Protein AF-S4WYY8-F1 (afdb_monomer_lite)

Structure (mmCIF, N/CA/C/O backbone):
data_AF-S4WYY8-F1
#
_entry.id   AF-S4WYY8-F1
#
loop_
_atom_site.group_PDB
_atom_site.id
_atom_site.type_symbol
_atom_site.label_atom_id
_atom_site.label_alt_id
_atom_site.label_comp_id
_atom_site.label_asym_id
_atom_site.label_entity_id
_atom_site.label_seq_id
_atom_site.pdbx_PDB_ins_code
_atom_site.Cartn_x
_atom_site.Cartn_y
_atom_site.Cartn_z
_atom_site.occupancy
_atom_site.B_iso_or_equiv
_atom_site.auth_seq_id
_atom_site.auth_comp_id
_atom_site.auth_asym_id
_atom_site.auth_atom_id
_atom_site.pdbx_PDB_model_num
ATOM 1 N N . ILE A 1 1 ? -15.239 -7.405 10.121 1.00 81.75 1 ILE A N 1
ATOM 2 C CA . ILE A 1 1 ? -14.820 -6.376 9.136 1.00 81.75 1 ILE A CA 1
ATOM 3 C C . ILE A 1 1 ? -13.397 -6.659 8.671 1.00 81.75 1 ILE A C 1
ATOM 5 O O . ILE A 1 1 ? -13.227 -6.883 7.488 1.00 81.75 1 ILE A O 1
ATOM 9 N N . PHE A 1 2 ? -12.416 -6.788 9.574 1.00 86.44 2 PHE A N 1
ATOM 10 C CA . PHE A 1 2 ? -11.026 -7.088 9.193 1.00 86.44 2 PHE A CA 1
ATOM 11 C C . PHE A 1 2 ? -10.852 -8.331 8.297 1.00 86.44 2 PHE A C 1
ATOM 13 O O . PHE A 1 2 ? -10.207 -8.255 7.260 1.00 86.44 2 PHE A O 1
ATOM 20 N N . SER A 1 3 ? -11.504 -9.449 8.621 1.00 87.81 3 SER A N 1
ATOM 21 C CA . SER A 1 3 ? -11.424 -10.677 7.811 1.00 87.81 3 SER A CA 1
ATOM 22 C C . SER A 1 3 ? -12.013 -10.511 6.411 1.00 87.81 3 SER A C 1
ATOM 24 O O . SER A 1 3 ? -11.467 -11.045 5.456 1.00 87.81 3 SER A O 1
ATOM 26 N N . LEU A 1 4 ? -13.084 -9.716 6.273 1.00 89.06 4 LEU A N 1
ATOM 27 C CA . LEU A 1 4 ? -13.640 -9.366 4.961 1.00 89.06 4 LEU A CA 1
ATOM 28 C C . LEU A 1 4 ? -12.595 -8.626 4.123 1.00 89.06 4 LEU A C 1
ATOM 30 O O . LEU A 1 4 ? -12.446 -8.934 2.949 1.00 89.06 4 LEU A O 1
ATOM 34 N N . THR A 1 5 ? -11.858 -7.701 4.737 1.00 90.88 5 THR A N 1
ATOM 35 C CA . THR A 1 5 ? -10.794 -6.937 4.080 1.00 90.88 5 THR A CA 1
ATOM 36 C C . THR A 1 5 ? -9.631 -7.824 3.633 1.00 90.88 5 THR A C 1
ATOM 38 O O . THR A 1 5 ? -9.074 -7.603 2.562 1.00 90.88 5 THR A O 1
ATOM 41 N N . ILE A 1 6 ? -9.287 -8.856 4.409 1.00 92.50 6 ILE A N 1
ATOM 42 C CA . ILE A 1 6 ? -8.291 -9.860 4.005 1.00 92.50 6 ILE A CA 1
ATOM 43 C C . ILE A 1 6 ? -8.787 -10.650 2.794 1.00 92.50 6 ILE A C 1
ATOM 45 O O . ILE A 1 6 ? -8.080 -10.721 1.792 1.00 92.50 6 ILE A O 1
ATOM 49 N N . TYR A 1 7 ? -10.013 -11.183 2.839 1.00 92.56 7 TYR A N 1
ATOM 50 C CA . TYR A 1 7 ? -10.566 -11.930 1.706 1.00 92.56 7 TYR A CA 1
ATOM 51 C C . TYR A 1 7 ? -10.693 -11.062 0.451 1.00 92.56 7 TYR A C 1
ATOM 53 O O . TYR A 1 7 ? -10.288 -11.492 -0.626 1.00 92.56 7 TYR A O 1
ATOM 61 N N . SER A 1 8 ? -11.178 -9.823 0.578 1.00 91.88 8 SER A N 1
ATOM 62 C CA . SER A 1 8 ? -11.249 -8.896 -0.554 1.00 91.88 8 SER A CA 1
ATOM 63 C C . SER A 1 8 ? -9.864 -8.532 -1.078 1.00 91.88 8 SER A C 1
ATOM 65 O O . SER A 1 8 ? -9.688 -8.447 -2.285 1.00 91.88 8 SER A O 1
ATOM 67 N N . GLY A 1 9 ? -8.878 -8.350 -0.194 1.00 95.19 9 GLY A N 1
ATOM 68 C CA . GLY A 1 9 ? -7.498 -8.061 -0.574 1.00 95.19 9 GLY A CA 1
ATOM 69 C C . GLY A 1 9 ? -6.867 -9.194 -1.377 1.00 95.19 9 GLY A C 1
ATOM 70 O O . GLY A 1 9 ? -6.242 -8.926 -2.396 1.00 95.19 9 GLY A O 1
ATOM 71 N N . ILE A 1 10 ? -7.081 -10.451 -0.971 1.00 96.06 10 ILE A N 1
ATOM 72 C CA . ILE A 1 10 ? -6.602 -11.629 -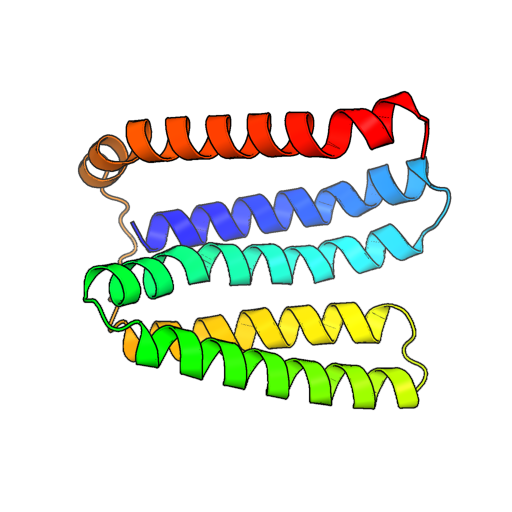1.712 1.00 96.06 10 ILE A CA 1
ATOM 73 C C . ILE A 1 10 ? -7.279 -11.703 -3.081 1.00 96.06 10 ILE A C 1
ATOM 75 O O . ILE A 1 10 ? -6.593 -11.812 -4.091 1.00 96.06 10 ILE A O 1
ATOM 79 N N . VAL A 1 11 ? -8.609 -11.583 -3.129 1.00 96.50 11 VAL A N 1
ATOM 80 C CA . VAL A 1 11 ? -9.361 -11.628 -4.393 1.00 96.50 11 VAL A CA 1
ATOM 81 C C . VAL A 1 11 ? -8.898 -10.522 -5.345 1.00 96.50 11 VAL A C 1
ATOM 83 O O . VAL A 1 11 ? -8.585 -10.805 -6.497 1.00 96.50 11 VAL A O 1
ATOM 86 N N . LEU A 1 12 ? -8.788 -9.281 -4.863 1.00 94.94 12 LEU A N 1
ATOM 87 C CA . LEU A 1 12 ? -8.312 -8.147 -5.660 1.00 94.94 12 LEU A CA 1
ATOM 88 C C . LEU A 1 12 ? -6.864 -8.333 -6.120 1.00 94.94 12 LEU A C 1
ATOM 90 O O . LEU A 1 12 ? -6.560 -8.044 -7.270 1.00 94.94 12 LEU A O 1
ATOM 94 N N . SER A 1 13 ? -5.988 -8.841 -5.252 1.00 96.75 13 SER A N 1
ATOM 95 C CA . SER A 1 13 ? -4.592 -9.141 -5.577 1.00 96.75 13 SER A CA 1
ATOM 96 C C . SER A 1 13 ? -4.479 -10.182 -6.691 1.00 96.75 13 SER A C 1
ATOM 98 O O . SER A 1 13 ? -3.758 -9.962 -7.662 1.00 96.75 13 SER A O 1
ATOM 100 N N . CYS A 1 14 ? -5.247 -11.274 -6.605 1.00 96.25 14 CYS A N 1
ATOM 101 C CA . CYS A 1 14 ? -5.288 -12.309 -7.635 1.00 96.25 14 CYS A CA 1
ATOM 102 C C . CYS A 1 14 ? -5.842 -11.773 -8.958 1.00 96.25 14 CYS A C 1
ATOM 104 O O . CYS A 1 14 ? -5.235 -12.002 -10.000 1.00 96.25 14 CYS A O 1
ATOM 106 N N . ILE A 1 15 ? -6.951 -11.026 -8.925 1.00 95.88 15 ILE A N 1
ATOM 107 C CA . ILE A 1 15 ? -7.504 -10.383 -10.126 1.00 95.88 15 ILE A CA 1
ATOM 108 C C . ILE A 1 15 ? -6.452 -9.467 -10.754 1.00 95.88 15 ILE A C 1
ATOM 110 O O . ILE A 1 15 ? -6.218 -9.544 -11.955 1.00 95.88 15 ILE A O 1
ATOM 114 N N . PHE A 1 16 ? -5.775 -8.648 -9.946 1.00 94.44 16 PHE A N 1
ATOM 115 C CA . PHE A 1 16 ? -4.744 -7.743 -10.434 1.00 94.44 16 PHE A CA 1
ATOM 116 C C . PHE A 1 16 ? -3.571 -8.505 -11.057 1.00 94.44 16 PHE A C 1
ATOM 118 O O . PHE A 1 16 ? -3.159 -8.176 -12.158 1.00 94.44 16 PHE A O 1
ATOM 125 N N . ALA A 1 17 ? -3.086 -9.576 -10.427 1.00 94.25 17 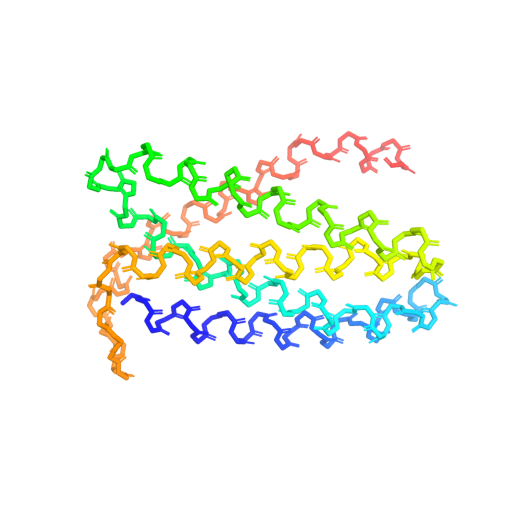ALA A N 1
ATOM 126 C CA . ALA A 1 17 ? -2.021 -10.405 -10.989 1.00 94.25 17 ALA A CA 1
ATOM 127 C C . ALA A 1 17 ? -2.398 -11.000 -12.361 1.00 94.25 17 ALA A C 1
ATOM 129 O O . ALA A 1 17 ? -1.577 -10.999 -13.278 1.00 94.25 17 ALA A O 1
ATOM 130 N N . LEU A 1 18 ? -3.650 -11.446 -12.529 1.00 94.25 18 LEU A N 1
ATOM 131 C CA . LEU A 1 18 ? -4.151 -12.011 -13.788 1.00 94.25 18 LEU A CA 1
ATOM 132 C C . LEU A 1 18 ? -4.252 -10.976 -14.918 1.00 94.25 18 LEU A C 1
ATOM 134 O O . LEU A 1 18 ? -4.128 -11.339 -16.087 1.00 94.25 18 LEU A O 1
ATOM 138 N N . LEU A 1 19 ? -4.418 -9.691 -14.592 1.00 94.06 19 LEU A N 1
ATOM 139 C CA . LEU A 1 19 ? -4.435 -8.609 -15.582 1.00 94.06 19 LEU A CA 1
ATOM 140 C C . LEU A 1 19 ? -3.057 -8.341 -16.212 1.00 94.06 19 LEU A C 1
ATOM 142 O O . LEU A 1 19 ? -2.988 -7.641 -17.220 1.00 94.06 19 LEU A O 1
ATOM 146 N N . GLY A 1 20 ? -1.975 -8.930 -15.691 1.00 91.62 20 GLY A N 1
ATOM 147 C CA . GLY A 1 20 ? -0.641 -8.798 -16.285 1.00 91.62 20 GLY A CA 1
ATOM 148 C C . GLY A 1 20 ? -0.552 -9.335 -17.711 1.00 91.62 20 GLY A C 1
ATOM 149 O O . GLY A 1 20 ? 0.076 -8.711 -18.562 1.00 91.62 20 GLY A O 1
ATOM 150 N N . TYR A 1 21 ? -1.222 -10.456 -17.997 1.00 90.56 21 TYR A N 1
ATOM 151 C CA . TYR A 1 21 ? -1.237 -11.055 -19.333 1.00 90.56 21 TYR A CA 1
ATOM 152 C C . TYR A 1 21 ? -1.924 -10.175 -20.392 1.00 90.56 21 TYR A C 1
ATOM 154 O O . TYR A 1 21 ? -1.261 -9.828 -21.371 1.00 90.56 21 TYR A O 1
ATOM 162 N N . PRO A 1 22 ? -3.198 -9.753 -20.228 1.00 92.75 22 PRO A N 1
ATOM 163 C CA . PRO A 1 22 ? -3.839 -8.889 -21.215 1.00 92.75 22 PRO A CA 1
ATOM 164 C C . PRO A 1 22 ? -3.098 -7.557 -21.374 1.00 92.75 22 PRO A C 1
ATOM 166 O O . PRO A 1 22 ? -3.000 -7.053 -22.486 1.00 92.75 22 PRO A O 1
ATOM 169 N N . MET A 1 23 ? -2.508 -7.016 -20.303 1.00 90.00 23 MET A N 1
ATOM 170 C CA . MET A 1 23 ? -1.713 -5.787 -20.383 1.00 90.00 23 MET A CA 1
ATOM 171 C C . MET A 1 23 ? -0.411 -5.981 -21.167 1.00 90.00 23 MET A C 1
ATOM 173 O O . MET A 1 23 ? -0.063 -5.130 -21.980 1.00 90.00 23 MET A O 1
ATOM 177 N N . GLY A 1 24 ? 0.270 -7.117 -21.000 1.00 89.88 24 GLY A N 1
ATOM 178 C CA . GLY A 1 24 ? 1.440 -7.451 -21.814 1.00 89.88 24 GLY A CA 1
ATOM 179 C C . GLY A 1 24 ? 1.116 -7.552 -23.307 1.00 89.88 24 GLY A C 1
ATOM 180 O O . GLY A 1 24 ? 1.890 -7.077 -24.132 1.00 89.88 24 GLY A O 1
ATOM 181 N N . VAL A 1 25 ? -0.054 -8.098 -23.658 1.00 90.44 25 VAL A N 1
ATOM 182 C CA . VAL A 1 25 ? -0.522 -8.174 -25.054 1.00 90.44 25 VAL A CA 1
ATOM 183 C C . VAL A 1 25 ? -0.892 -6.793 -25.604 1.00 90.44 25 VAL A C 1
ATOM 185 O O . VAL A 1 25 ? -0.515 -6.471 -26.726 1.00 90.44 25 VAL A O 1
ATOM 188 N N . LEU A 1 26 ? -1.595 -5.966 -24.823 1.00 90.62 26 LEU A N 1
ATOM 189 C CA . LEU A 1 26 ? -2.029 -4.629 -25.247 1.00 90.62 26 LEU A CA 1
ATOM 190 C C . LEU A 1 26 ? -0.856 -3.677 -25.511 1.00 90.62 26 LEU A C 1
ATOM 192 O O . LEU A 1 26 ? -0.909 -2.901 -26.461 1.00 90.62 26 LEU A O 1
ATOM 196 N N . TYR A 1 27 ? 0.184 -3.734 -24.677 1.00 87.62 27 TYR A N 1
ATOM 197 C CA . TYR A 1 27 ? 1.343 -2.842 -24.770 1.00 87.62 27 TYR A CA 1
ATOM 198 C C . TYR A 1 27 ? 2.549 -3.458 -25.497 1.00 87.62 27 TYR A C 1
ATOM 200 O O . TYR A 1 27 ? 3.540 -2.766 -25.705 1.00 87.62 27 TYR A O 1
ATOM 208 N N . GLY A 1 28 ? 2.485 -4.735 -25.891 1.00 88.38 28 GLY A N 1
ATOM 209 C CA . GLY A 1 28 ? 3.561 -5.422 -26.619 1.00 88.38 28 GLY A CA 1
ATOM 210 C C . GLY A 1 28 ? 4.820 -5.715 -25.792 1.00 88.38 28 GLY A C 1
ATOM 211 O O . GLY A 1 28 ? 5.862 -6.038 -26.353 1.00 88.38 28 GLY A O 1
ATOM 212 N N . GLU A 1 29 ? 4.733 -5.621 -24.467 1.00 88.75 29 GLU A N 1
ATOM 213 C CA . GLU A 1 29 ? 5.869 -5.679 -23.544 1.00 88.75 29 GLU A CA 1
ATOM 214 C C . GLU A 1 29 ? 5.644 -6.783 -22.505 1.00 88.75 29 GLU A C 1
ATOM 216 O O . GLU A 1 29 ? 4.710 -6.746 -21.698 1.00 88.75 29 GLU A O 1
ATOM 221 N N . THR A 1 30 ? 6.520 -7.788 -22.479 1.00 88.12 30 THR A N 1
ATOM 222 C CA . THR A 1 30 ? 6.371 -8.945 -21.577 1.00 88.12 30 THR A CA 1
ATOM 223 C C . THR A 1 30 ? 6.655 -8.603 -20.118 1.00 88.12 30 THR A C 1
ATOM 225 O O . THR A 1 30 ? 6.252 -9.349 -19.222 1.00 88.12 30 THR A O 1
ATOM 228 N N . ILE A 1 31 ? 7.283 -7.450 -19.855 1.00 89.81 31 ILE A N 1
ATOM 229 C CA . ILE A 1 31 ? 7.605 -6.995 -18.502 1.00 89.81 31 ILE A CA 1
ATOM 230 C C . ILE A 1 31 ? 6.351 -6.912 -17.622 1.00 89.81 31 ILE A C 1
ATOM 232 O O . ILE A 1 31 ? 6.393 -7.314 -16.460 1.00 89.81 31 ILE A O 1
ATOM 236 N N . TYR A 1 32 ? 5.207 -6.497 -18.176 1.00 88.50 32 TYR A N 1
ATOM 237 C CA . TYR A 1 32 ? 3.952 -6.351 -17.434 1.00 88.50 32 TYR A CA 1
ATOM 238 C C . TYR A 1 32 ? 3.457 -7.668 -16.821 1.00 88.50 32 TYR A C 1
ATOM 240 O O . TYR A 1 32 ? 2.908 -7.658 -15.719 1.00 88.50 32 TYR A O 1
ATOM 248 N N . VAL A 1 33 ? 3.731 -8.810 -17.457 1.00 90.62 33 VAL A N 1
ATOM 249 C CA . VAL A 1 33 ? 3.365 -10.133 -16.923 1.00 90.62 33 VAL A CA 1
ATOM 250 C C . VAL A 1 33 ? 4.082 -10.412 -15.599 1.00 90.62 33 VAL A C 1
ATOM 252 O O . VAL A 1 33 ? 3.495 -10.996 -14.691 1.00 90.62 33 VAL A O 1
ATOM 255 N N . SER A 1 34 ? 5.318 -9.930 -15.453 1.00 90.62 34 SER A N 1
ATOM 256 C CA . SER A 1 34 ? 6.113 -10.068 -14.227 1.00 90.62 34 SER A CA 1
ATOM 257 C C . SER A 1 34 ? 5.824 -8.968 -13.199 1.00 90.62 34 SER A C 1
ATOM 259 O O . SER A 1 34 ? 5.906 -9.214 -11.995 1.00 90.62 34 SER A O 1
ATOM 261 N N . LEU A 1 35 ? 5.462 -7.755 -13.637 1.00 93.38 35 LEU A N 1
ATOM 262 C CA . LEU A 1 35 ? 5.198 -6.634 -12.724 1.00 93.38 35 LEU A CA 1
ATOM 263 C C . LEU A 1 35 ? 3.841 -6.735 -12.020 1.00 93.38 35 LEU A C 1
ATOM 265 O O . LEU A 1 35 ? 3.729 -6.380 -10.847 1.00 93.38 35 LEU A O 1
ATOM 269 N N . PHE A 1 36 ? 2.801 -7.201 -12.711 1.00 93.88 36 PHE A N 1
ATOM 270 C CA . PHE A 1 36 ? 1.440 -7.211 -12.168 1.00 93.88 36 PHE A CA 1
ATOM 271 C C . PHE A 1 36 ? 1.270 -8.112 -10.936 1.00 93.88 36 PHE A C 1
ATOM 273 O O . PHE A 1 36 ? 0.632 -7.661 -9.985 1.00 93.88 36 PHE A O 1
ATOM 280 N N . PRO A 1 37 ? 1.867 -9.317 -10.856 1.00 94.38 37 PRO A N 1
ATOM 281 C CA . PRO A 1 37 ? 1.862 -10.104 -9.623 1.00 94.38 37 PRO A CA 1
ATOM 282 C C . PRO A 1 37 ? 2.526 -9.383 -8.439 1.00 94.38 37 PRO A C 1
ATOM 284 O O . PRO A 1 37 ? 1.997 -9.407 -7.326 1.00 94.38 37 PRO A O 1
ATOM 287 N N . LEU A 1 38 ? 3.640 -8.676 -8.674 1.00 95.00 38 LEU A N 1
ATOM 288 C CA . LEU A 1 38 ? 4.330 -7.885 -7.645 1.00 95.00 38 LEU A CA 1
ATOM 289 C C . LEU A 1 38 ? 3.471 -6.707 -7.167 1.00 95.00 38 LEU A C 1
ATOM 291 O O . LEU A 1 38 ? 3.337 -6.466 -5.969 1.00 95.00 38 LEU A O 1
ATOM 295 N N . LEU A 1 39 ? 2.828 -5.996 -8.092 1.00 93.44 39 LEU A N 1
ATOM 296 C CA . LEU A 1 39 ? 1.866 -4.945 -7.759 1.00 93.44 39 LEU A CA 1
ATOM 297 C C . LEU A 1 39 ? 0.607 -5.509 -7.082 1.00 93.44 39 LEU A C 1
ATOM 299 O O . LEU A 1 39 ? 0.035 -4.859 -6.209 1.00 93.44 39 LEU A O 1
ATOM 303 N N . GLY A 1 40 ? 0.216 -6.740 -7.408 1.00 95.12 40 GLY A N 1
ATOM 304 C CA . GLY A 1 40 ? -0.825 -7.483 -6.707 1.00 95.12 40 GLY A CA 1
ATOM 305 C C . GLY A 1 40 ? -0.519 -7.619 -5.215 1.00 95.12 40 GLY A C 1
ATOM 306 O O . GLY A 1 40 ? -1.423 -7.454 -4.391 1.00 95.12 40 GLY A O 1
ATOM 307 N N . LEU A 1 41 ? 0.744 -7.835 -4.831 1.00 95.31 41 LEU A N 1
ATOM 308 C CA . LEU A 1 41 ? 1.149 -7.822 -3.419 1.00 95.31 41 LEU A CA 1
ATOM 309 C C . LEU A 1 41 ? 0.953 -6.441 -2.784 1.00 95.31 41 LEU A C 1
ATOM 311 O O . LEU A 1 41 ? 0.439 -6.358 -1.668 1.00 95.31 41 LEU A O 1
ATOM 315 N N . CYS A 1 42 ? 1.281 -5.352 -3.488 1.00 95.25 42 CYS A N 1
ATOM 316 C CA . CYS A 1 42 ? 0.972 -4.000 -3.006 1.00 95.25 42 CYS A CA 1
ATOM 317 C C . CYS A 1 42 ? -0.530 -3.834 -2.752 1.00 95.25 42 CYS A C 1
ATOM 319 O O . CYS A 1 42 ? -0.920 -3.365 -1.683 1.00 95.25 42 CYS A O 1
ATOM 321 N N . VAL A 1 43 ? -1.374 -4.243 -3.707 1.00 95.44 43 VAL A N 1
ATOM 322 C CA . VAL A 1 43 ? -2.840 -4.173 -3.585 1.00 95.44 43 VAL A CA 1
ATOM 323 C C . VAL A 1 43 ? -3.318 -4.940 -2.353 1.00 95.44 43 VAL A C 1
ATOM 325 O O . VAL A 1 43 ? -4.137 -4.417 -1.592 1.00 95.44 43 VAL A O 1
ATOM 328 N N . LEU A 1 44 ? -2.772 -6.135 -2.106 1.00 96.75 44 LEU A N 1
ATOM 329 C CA . LEU A 1 44 ? -3.081 -6.926 -0.917 1.00 96.75 44 LEU A CA 1
ATOM 330 C C . LEU A 1 44 ? -2.769 -6.140 0.363 1.00 96.75 44 LEU A C 1
ATOM 332 O O . LEU A 1 44 ? -3.675 -5.916 1.169 1.00 96.75 44 LEU A O 1
ATOM 336 N N . PHE A 1 45 ? -1.519 -5.692 0.532 1.00 96.06 45 PHE A N 1
ATOM 337 C CA . PHE A 1 45 ? -1.068 -5.003 1.746 1.00 96.06 45 PHE A CA 1
ATOM 338 C C . PHE A 1 45 ? -1.793 -3.675 1.974 1.00 96.06 45 PHE A C 1
ATOM 340 O O . PHE A 1 45 ? -2.202 -3.383 3.101 1.00 96.06 45 PHE A O 1
ATOM 347 N N . TYR A 1 46 ? -2.030 -2.889 0.922 1.00 95.12 46 TYR A N 1
ATOM 348 C CA . TYR A 1 46 ? -2.813 -1.661 1.041 1.00 95.12 46 TYR A CA 1
ATOM 349 C C . TYR A 1 46 ? -4.254 -1.944 1.449 1.00 95.12 46 TYR A C 1
ATOM 351 O O . TYR A 1 46 ? -4.764 -1.271 2.343 1.00 95.12 46 TYR A O 1
ATOM 359 N N . THR A 1 47 ? -4.885 -2.971 0.875 1.00 95.00 47 THR A N 1
ATOM 360 C CA . THR A 1 47 ? -6.264 -3.331 1.220 1.00 95.00 47 THR A CA 1
ATOM 361 C C . THR A 1 47 ? -6.371 -3.714 2.693 1.00 95.00 47 THR A C 1
ATOM 363 O O . THR A 1 47 ? -7.171 -3.131 3.424 1.00 95.00 47 THR A O 1
ATOM 366 N N . ILE A 1 48 ? -5.530 -4.633 3.175 1.00 95.25 48 ILE A N 1
ATOM 367 C CA . ILE A 1 48 ? -5.578 -5.093 4.574 1.00 95.25 48 ILE A CA 1
ATOM 368 C C . ILE A 1 48 ? -5.194 -4.005 5.585 1.00 95.25 48 ILE A C 1
ATOM 370 O O . ILE A 1 48 ? -5.616 -4.078 6.738 1.00 95.25 48 ILE A O 1
ATOM 374 N N . THR A 1 49 ? -4.466 -2.970 5.157 1.00 95.50 49 THR A N 1
ATOM 375 C CA . THR A 1 49 ? -4.099 -1.812 5.989 1.00 95.50 49 THR A CA 1
ATOM 376 C C . THR A 1 49 ? -5.279 -0.885 6.292 1.00 95.50 49 THR A C 1
ATOM 378 O O . THR A 1 49 ? -5.279 -0.230 7.338 1.00 95.50 49 THR A O 1
ATOM 381 N N . ILE A 1 50 ? -6.319 -0.871 5.447 1.00 93.44 50 ILE A N 1
ATOM 382 C CA . ILE A 1 50 ? -7.469 0.043 5.573 1.00 93.44 50 ILE A CA 1
ATOM 383 C C . ILE A 1 50 ? -8.116 -0.048 6.961 1.00 93.44 50 ILE A C 1
ATOM 385 O O . ILE A 1 50 ? -8.400 0.973 7.582 1.00 93.44 50 ILE A O 1
ATOM 389 N N . VAL A 1 51 ? -8.339 -1.259 7.479 1.00 92.69 51 VAL A N 1
ATOM 390 C CA . VAL A 1 51 ? -9.039 -1.452 8.761 1.00 92.69 51 VAL A CA 1
ATOM 391 C C . VAL A 1 51 ? -8.181 -1.064 9.977 1.00 92.69 51 VAL A C 1
ATOM 393 O O . VAL A 1 51 ? -8.684 -0.295 10.798 1.00 92.69 51 VAL A O 1
ATOM 396 N N . PRO A 1 52 ? -6.914 -1.515 10.122 1.00 92.31 52 PRO A N 1
ATOM 397 C CA . PRO A 1 52 ? -5.995 -0.991 11.136 1.00 92.31 52 PRO A CA 1
ATOM 398 C C . PRO A 1 52 ? -5.900 0.529 11.153 1.00 92.31 52 PRO A C 1
ATOM 400 O O . PRO A 1 52 ? -6.010 1.144 12.216 1.00 92.31 52 PRO A O 1
ATOM 403 N N . GLN A 1 53 ? -5.761 1.140 9.977 1.00 94.56 53 GLN A N 1
ATOM 404 C CA . GLN A 1 53 ? -5.678 2.587 9.860 1.00 94.56 53 GLN A CA 1
ATOM 405 C C . GLN A 1 53 ? -6.982 3.262 10.299 1.00 94.56 53 GLN A C 1
ATOM 407 O O . GLN A 1 53 ? -6.951 4.164 11.134 1.00 94.56 53 GLN A O 1
ATOM 412 N N . ALA A 1 54 ? -8.129 2.792 9.802 1.00 91.81 54 ALA A N 1
ATOM 413 C CA . ALA A 1 54 ? -9.435 3.353 10.131 1.00 91.81 54 ALA A CA 1
ATOM 414 C C . ALA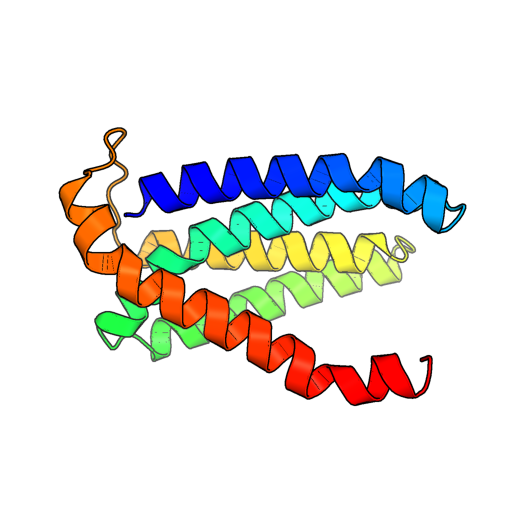 A 1 54 ? -9.757 3.259 11.629 1.00 91.81 54 ALA A C 1
ATOM 416 O O . ALA A 1 54 ? -10.343 4.186 12.185 1.00 91.81 54 ALA A O 1
ATOM 417 N N . ILE A 1 55 ? -9.353 2.175 12.302 1.00 91.56 55 ILE A N 1
ATOM 418 C CA . ILE A 1 55 ? -9.526 2.031 13.754 1.00 91.56 55 ILE A CA 1
ATOM 419 C C . ILE A 1 55 ? -8.720 3.099 14.494 1.00 91.56 55 ILE A C 1
ATOM 421 O O . ILE A 1 55 ? -9.289 3.811 15.319 1.00 91.56 55 ILE A O 1
ATOM 425 N N . LEU A 1 56 ? -7.435 3.266 14.166 1.00 91.62 56 LEU A N 1
ATOM 426 C CA . LEU A 1 56 ? -6.591 4.272 14.818 1.00 91.62 56 LEU A CA 1
ATOM 427 C C . LEU A 1 56 ? -7.052 5.705 14.521 1.00 91.62 56 LEU A C 1
ATOM 429 O O . LEU A 1 56 ? -7.019 6.552 15.415 1.00 91.62 56 LEU A O 1
ATOM 433 N N . MET A 1 57 ? -7.529 5.971 13.302 1.00 92.25 57 MET A N 1
ATOM 434 C CA . MET A 1 57 ? -8.133 7.259 12.943 1.00 92.25 57 MET A CA 1
ATOM 435 C C . MET A 1 57 ? -9.421 7.511 13.733 1.00 92.25 57 MET A C 1
ATOM 437 O O . MET A 1 57 ? -9.599 8.598 14.273 1.00 92.25 57 MET A O 1
ATOM 441 N N . LYS A 1 58 ? -10.285 6.498 13.880 1.00 90.25 58 LYS A N 1
ATOM 442 C CA . LYS A 1 58 ? -11.519 6.596 14.672 1.00 90.25 58 LYS A CA 1
ATOM 443 C C . LYS A 1 58 ? -11.240 6.832 16.159 1.00 90.25 58 LYS A C 1
ATOM 445 O O . LYS A 1 58 ? -12.003 7.534 16.811 1.00 90.25 58 LYS A O 1
ATOM 450 N N . THR A 1 59 ? -10.152 6.280 16.698 1.00 91.00 59 THR A N 1
ATOM 451 C CA . THR A 1 59 ? -9.716 6.522 18.085 1.00 91.00 59 THR A CA 1
ATOM 452 C C . THR A 1 59 ? -8.896 7.809 18.248 1.00 91.00 59 THR A C 1
ATOM 454 O O . THR A 1 59 ? -8.237 7.969 19.269 1.00 91.00 59 THR A O 1
ATOM 457 N N . MET A 1 60 ? -8.878 8.703 17.250 1.00 89.75 60 MET A N 1
ATOM 458 C CA . MET A 1 60 ? -8.147 9.982 17.268 1.00 89.75 60 MET A CA 1
ATOM 459 C C . MET A 1 60 ? -6.620 9.847 17.442 1.00 89.75 60 MET A C 1
ATOM 461 O O . MET A 1 60 ? -5.929 10.801 17.801 1.00 89.75 60 MET A O 1
ATOM 465 N N . ASN A 1 61 ? -6.048 8.682 17.118 1.00 90.12 61 ASN A N 1
ATOM 466 C CA . ASN A 1 61 ? -4.611 8.407 17.208 1.00 90.12 61 ASN A CA 1
ATOM 467 C C . ASN A 1 61 ? -3.854 8.877 15.948 1.00 90.12 61 ASN A C 1
ATOM 469 O O . ASN A 1 61 ? -2.981 8.177 15.429 1.00 90.12 61 ASN A O 1
ATOM 473 N N . PHE A 1 62 ? -4.163 10.077 15.446 1.00 91.12 62 PHE A N 1
ATOM 474 C CA . PHE A 1 62 ? -3.596 10.607 14.196 1.00 91.12 62 PHE A CA 1
ATOM 475 C C . PHE A 1 62 ? -2.075 10.734 14.240 1.00 91.12 62 PHE A C 1
ATOM 477 O O . PHE A 1 62 ? -1.406 10.423 13.260 1.00 91.12 62 PHE A O 1
ATOM 484 N N . LYS A 1 63 ? -1.516 11.132 15.392 1.00 93.31 63 LYS A N 1
ATOM 485 C CA . LYS A 1 63 ? -0.060 11.228 15.577 1.00 93.31 63 LYS A CA 1
ATOM 486 C C . LYS A 1 63 ? 0.628 9.888 15.318 1.00 93.31 63 LYS A C 1
ATOM 488 O O . LYS A 1 63 ? 1.647 9.855 14.639 1.00 93.31 63 LYS A O 1
ATOM 493 N N . ILE A 1 64 ? 0.044 8.791 15.807 1.00 92.69 64 ILE A N 1
ATOM 494 C CA . ILE A 1 64 ? 0.578 7.439 15.600 1.00 92.69 64 ILE A CA 1
ATOM 495 C C . ILE A 1 64 ? 0.493 7.072 14.118 1.00 92.69 64 ILE A C 1
ATOM 497 O O . ILE A 1 64 ? 1.496 6.665 13.541 1.00 92.69 64 ILE A O 1
ATOM 501 N N . VAL A 1 65 ? -0.668 7.263 13.484 1.00 94.44 65 VAL A N 1
ATOM 502 C CA . VAL A 1 65 ? -0.852 6.954 12.054 1.00 94.44 65 VAL A CA 1
ATOM 503 C C . VAL A 1 65 ? 0.144 7.732 11.188 1.00 94.44 65 VAL A C 1
ATOM 505 O O . VAL A 1 65 ? 0.810 7.144 10.337 1.00 94.44 65 VAL A O 1
ATOM 508 N N . ASN A 1 66 ? 0.301 9.032 11.440 1.00 95.12 66 ASN A N 1
ATOM 509 C CA . ASN A 1 66 ? 1.203 9.892 10.678 1.00 95.12 66 ASN A CA 1
ATOM 510 C C . ASN A 1 66 ? 2.668 9.506 10.892 1.00 95.12 66 ASN A C 1
ATOM 512 O O . ASN A 1 66 ? 3.407 9.377 9.919 1.00 95.12 66 ASN A O 1
ATOM 516 N N . PHE A 1 67 ? 3.081 9.255 12.137 1.00 96.94 67 PHE A N 1
ATOM 517 C CA . PHE A 1 67 ? 4.446 8.829 12.438 1.00 96.94 67 PHE A CA 1
ATOM 518 C C . PHE A 1 67 ? 4.793 7.501 11.754 1.00 96.94 67 PHE A C 1
ATOM 520 O O . PHE A 1 67 ? 5.825 7.397 11.096 1.00 96.94 67 PHE A O 1
ATOM 527 N N . LEU A 1 68 ? 3.902 6.507 11.834 1.00 95.62 68 LEU A N 1
ATOM 528 C CA . LEU A 1 68 ? 4.098 5.219 11.164 1.00 95.62 68 LEU A CA 1
ATOM 529 C C . LEU A 1 68 ? 4.116 5.356 9.636 1.00 95.62 68 LEU A C 1
ATOM 531 O O . LEU A 1 68 ? 4.870 4.653 8.965 1.00 95.62 68 LEU A O 1
ATOM 535 N N . THR A 1 69 ? 3.338 6.289 9.082 1.00 95.56 69 THR A N 1
ATOM 536 C CA . THR A 1 69 ? 3.347 6.596 7.644 1.00 95.56 69 THR A CA 1
ATOM 537 C C . THR A 1 69 ? 4.679 7.207 7.215 1.00 95.56 69 THR A C 1
ATOM 539 O O . THR A 1 69 ? 5.262 6.763 6.228 1.00 95.56 69 THR A O 1
ATOM 542 N N . ILE A 1 70 ? 5.198 8.182 7.968 1.00 97.44 70 ILE A N 1
ATOM 543 C CA . ILE A 1 70 ? 6.512 8.793 7.715 1.00 97.44 70 ILE A CA 1
ATOM 544 C C . ILE A 1 70 ? 7.612 7.735 7.806 1.00 97.44 70 ILE A C 1
ATOM 546 O O . ILE A 1 70 ? 8.410 7.610 6.882 1.00 97.44 70 ILE A O 1
ATOM 550 N N . PHE A 1 71 ? 7.611 6.925 8.866 1.00 96.94 71 PHE A N 1
ATOM 551 C CA . PHE A 1 71 ? 8.572 5.839 9.036 1.00 96.94 71 PHE A CA 1
ATOM 552 C C . PHE A 1 71 ? 8.548 4.861 7.853 1.00 96.94 71 PHE A C 1
ATOM 554 O O . PHE A 1 71 ? 9.593 4.541 7.292 1.00 96.94 71 PHE A O 1
ATOM 561 N N . SER A 1 72 ? 7.354 4.449 7.418 1.00 96.38 72 SER A N 1
ATOM 562 C CA . SER A 1 72 ? 7.193 3.541 6.276 1.00 96.38 72 SER A CA 1
ATOM 563 C C . SER A 1 72 ? 7.686 4.162 4.968 1.00 96.38 72 SER A C 1
ATOM 565 O O . SER A 1 72 ? 8.310 3.466 4.174 1.00 96.38 72 SER A O 1
ATOM 567 N N . ASN A 1 73 ? 7.458 5.467 4.758 1.00 96.88 73 ASN A N 1
ATOM 568 C CA . 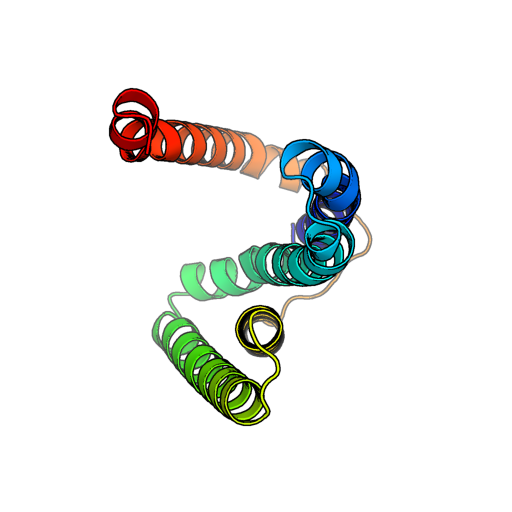ASN A 1 73 ? 7.970 6.200 3.595 1.00 96.88 73 ASN A CA 1
ATOM 569 C C . ASN A 1 73 ? 9.503 6.277 3.587 1.00 96.88 73 ASN A C 1
ATOM 571 O O . ASN A 1 73 ? 10.114 6.099 2.535 1.00 96.88 73 ASN A O 1
ATOM 575 N N . ILE A 1 74 ? 10.127 6.528 4.743 1.00 97.69 74 ILE A N 1
ATOM 576 C CA . ILE A 1 74 ? 11.590 6.568 4.863 1.00 97.69 74 ILE A CA 1
ATOM 577 C C . ILE A 1 74 ? 12.168 5.180 4.578 1.00 97.69 74 ILE A C 1
ATOM 579 O O . ILE A 1 74 ? 13.055 5.052 3.737 1.00 97.69 74 ILE A O 1
ATOM 583 N N . ALA A 1 75 ? 11.620 4.134 5.205 1.00 96.56 75 ALA A N 1
ATOM 584 C CA . ALA A 1 75 ? 12.052 2.757 4.983 1.00 96.56 75 ALA A CA 1
ATOM 585 C C . ALA A 1 75 ? 11.932 2.351 3.503 1.00 96.56 75 ALA A C 1
ATOM 587 O O . ALA A 1 75 ? 12.881 1.821 2.926 1.00 96.56 75 ALA A O 1
ATOM 588 N N . SER A 1 76 ? 10.803 2.662 2.856 1.00 96.75 76 SER A N 1
ATOM 589 C CA . SER A 1 76 ? 10.626 2.388 1.429 1.00 96.75 76 SER A CA 1
ATOM 590 C C . SER A 1 76 ? 11.545 3.213 0.539 1.00 96.75 76 SER A C 1
ATOM 592 O O . SER A 1 76 ? 12.027 2.705 -0.472 1.00 96.75 76 SER A O 1
ATOM 594 N N . GLY A 1 77 ? 11.788 4.476 0.898 1.00 96.44 77 GLY A N 1
ATOM 595 C CA . GLY A 1 77 ? 12.669 5.370 0.152 1.00 96.44 77 GLY A CA 1
ATOM 596 C C . GLY A 1 77 ? 14.104 4.857 0.153 1.00 96.44 77 GLY A C 1
ATOM 597 O O . GLY A 1 77 ? 14.712 4.764 -0.908 1.00 96.44 77 GLY A O 1
ATOM 598 N N . LEU A 1 78 ? 14.605 4.426 1.315 1.00 97.00 78 LEU A N 1
ATOM 599 C CA . LEU A 1 78 ? 15.931 3.816 1.438 1.00 97.00 78 LEU A CA 1
ATOM 600 C C . LEU A 1 78 ? 16.060 2.567 0.561 1.00 97.00 78 LEU A C 1
ATOM 602 O O . LEU A 1 78 ? 17.001 2.472 -0.223 1.00 97.00 78 LEU A O 1
ATOM 606 N N . VAL A 1 79 ? 15.090 1.648 0.626 1.00 96.19 79 VAL A N 1
ATOM 607 C CA . VAL A 1 79 ? 15.091 0.443 -0.224 1.00 96.19 79 VAL A CA 1
ATOM 608 C C . VAL A 1 79 ? 15.050 0.806 -1.710 1.00 96.19 79 VAL A C 1
ATOM 610 O O . VAL A 1 79 ? 15.798 0.236 -2.502 1.00 96.19 79 VAL A O 1
ATOM 613 N N . GLY A 1 80 ? 14.217 1.777 -2.090 1.00 96.38 80 GLY A N 1
ATOM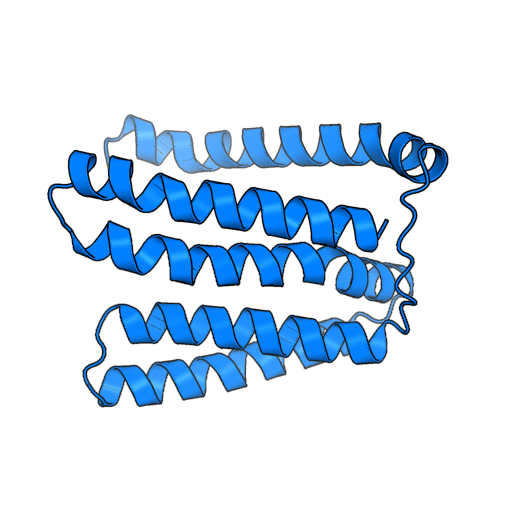 614 C CA . GLY A 1 80 ? 14.114 2.246 -3.470 1.00 96.38 80 GLY A CA 1
ATOM 615 C C . GLY A 1 80 ? 15.430 2.815 -3.995 1.00 96.38 80 GLY A C 1
ATOM 616 O O . GLY A 1 80 ? 15.868 2.428 -5.074 1.00 96.38 80 GLY A O 1
ATOM 617 N N . VAL A 1 81 ? 16.096 3.675 -3.217 1.00 96.69 81 VAL A N 1
ATOM 618 C CA . VAL A 1 81 ? 17.386 4.279 -3.592 1.00 96.69 81 VAL A CA 1
ATOM 619 C C . VAL A 1 81 ? 18.475 3.216 -3.719 1.00 96.69 81 VAL A C 1
ATOM 621 O O . VAL A 1 81 ? 19.189 3.202 -4.720 1.00 96.69 81 VAL A O 1
ATOM 624 N N . ILE A 1 82 ? 18.572 2.290 -2.760 1.00 96.88 82 ILE A N 1
ATOM 625 C CA . ILE A 1 82 ? 19.561 1.202 -2.798 1.00 96.88 82 ILE A CA 1
ATOM 626 C C . ILE A 1 82 ? 19.378 0.353 -4.065 1.00 96.88 82 ILE A C 1
ATOM 628 O O . ILE A 1 82 ? 20.347 0.086 -4.776 1.00 96.88 82 ILE A O 1
ATOM 632 N N . LEU A 1 83 ? 18.140 -0.030 -4.393 1.00 95.38 83 LEU A N 1
ATOM 633 C CA . LEU A 1 83 ? 17.857 -0.835 -5.585 1.00 95.38 83 LEU A CA 1
ATOM 634 C C . LEU A 1 83 ? 18.068 -0.051 -6.888 1.00 95.38 83 LEU A C 1
ATOM 636 O O . LEU A 1 83 ? 18.556 -0.617 -7.866 1.00 95.38 83 LEU A O 1
ATOM 640 N N . ALA A 1 84 ? 17.738 1.241 -6.912 1.00 95.56 84 ALA A N 1
ATOM 641 C CA . ALA A 1 84 ? 17.946 2.092 -8.081 1.00 95.56 84 ALA A CA 1
ATOM 642 C C . ALA A 1 84 ? 19.439 2.239 -8.413 1.00 95.56 84 ALA A C 1
ATOM 644 O O . ALA A 1 84 ? 19.825 2.057 -9.566 1.00 95.56 84 ALA A O 1
ATOM 645 N N . VAL A 1 85 ? 20.280 2.483 -7.400 1.00 96.19 85 VAL A N 1
ATOM 646 C CA . VAL A 1 85 ? 21.745 2.536 -7.558 1.00 96.19 85 VAL A CA 1
ATOM 647 C C . VAL A 1 85 ? 22.315 1.163 -7.936 1.00 96.19 85 VAL A C 1
ATOM 649 O O . VAL A 1 85 ? 23.286 1.087 -8.677 1.00 96.19 85 VAL A O 1
ATOM 652 N N . SER A 1 86 ? 21.665 0.073 -7.519 1.00 94.44 86 SER A N 1
ATOM 653 C CA . SER A 1 86 ? 22.021 -1.300 -7.916 1.00 94.44 86 SER A CA 1
ATOM 654 C C . SER A 1 86 ? 21.530 -1.691 -9.322 1.00 94.44 86 SER A C 1
ATOM 656 O O . SER A 1 86 ? 21.533 -2.871 -9.660 1.00 94.44 86 SER A O 1
ATOM 658 N N . HIS A 1 87 ? 21.074 -0.733 -10.137 1.00 91.81 87 HIS A N 1
ATOM 659 C CA . HIS A 1 87 ? 20.594 -0.937 -11.511 1.00 91.81 87 HIS A CA 1
ATOM 660 C C . HIS A 1 87 ? 19.350 -1.843 -11.665 1.00 91.81 87 HIS A C 1
ATOM 662 O O . HIS A 1 87 ? 19.133 -2.420 -12.728 1.00 91.81 87 HIS A O 1
ATOM 668 N N . PHE A 1 88 ? 18.461 -1.918 -10.662 1.00 88.75 88 PHE A N 1
ATOM 669 C CA . PHE A 1 88 ? 17.209 -2.702 -10.752 1.00 88.75 88 PHE A CA 1
ATOM 670 C C . PHE A 1 88 ? 16.106 -2.058 -11.621 1.00 88.75 88 PHE A C 1
ATOM 672 O O . PHE A 1 88 ? 15.040 -2.649 -11.810 1.00 88.75 88 PHE A O 1
ATOM 679 N N . GLY A 1 89 ? 16.313 -0.843 -12.139 1.00 91.56 89 GLY A N 1
ATOM 680 C CA . GLY A 1 89 ? 15.348 -0.160 -13.007 1.00 91.56 89 GLY A CA 1
ATOM 681 C C . GLY A 1 89 ? 13.960 -0.034 -12.366 1.00 91.56 89 GLY A C 1
ATOM 682 O O . GLY A 1 89 ? 13.841 0.332 -11.197 1.00 91.56 89 GLY A O 1
ATOM 683 N N . VAL A 1 90 ? 12.902 -0.379 -13.108 1.00 92.44 90 VAL A N 1
ATOM 684 C CA . VAL A 1 90 ? 11.493 -0.283 -12.662 1.00 92.44 90 VAL A CA 1
ATOM 685 C C . VAL A 1 90 ? 11.208 -1.111 -11.401 1.00 92.44 90 VAL A C 1
ATOM 687 O O . VAL A 1 90 ? 10.392 -0.713 -10.566 1.00 92.44 90 VAL A O 1
ATOM 690 N N . TYR A 1 91 ? 11.920 -2.225 -11.203 1.00 93.19 91 TYR A N 1
ATOM 691 C CA . TYR A 1 91 ? 11.739 -3.075 -10.026 1.00 93.19 91 TYR A CA 1
ATOM 692 C C . TYR A 1 91 ? 12.091 -2.350 -8.724 1.00 93.19 91 TYR A C 1
ATOM 694 O O . TYR A 1 91 ? 11.470 -2.629 -7.700 1.00 93.19 91 TYR A O 1
ATOM 702 N N . SER A 1 92 ? 13.009 -1.376 -8.752 1.00 94.88 92 SER A N 1
ATOM 703 C CA . SER A 1 92 ? 13.357 -0.576 -7.568 1.00 94.88 92 SER A CA 1
ATOM 704 C C . SER A 1 92 ? 12.133 0.127 -6.967 1.00 94.88 92 SER A C 1
ATOM 706 O O . SER A 1 92 ? 11.903 0.064 -5.757 1.00 94.88 92 SER A O 1
ATOM 708 N N . LEU A 1 93 ? 11.288 0.717 -7.817 1.00 93.94 93 LEU A N 1
ATOM 709 C CA . LEU A 1 93 ? 10.082 1.426 -7.401 1.00 93.94 93 LEU A CA 1
ATOM 710 C C . LEU A 1 93 ? 8.987 0.463 -6.931 1.00 93.94 93 LEU A C 1
ATOM 712 O O . LEU A 1 93 ? 8.270 0.747 -5.970 1.00 93.94 93 LEU A O 1
ATOM 716 N N . ILE A 1 94 ? 8.863 -0.693 -7.583 1.00 94.69 94 ILE A N 1
ATOM 717 C CA . ILE A 1 94 ? 7.879 -1.712 -7.204 1.00 94.69 94 ILE A CA 1
ATOM 718 C C . ILE A 1 94 ? 8.219 -2.287 -5.831 1.00 94.69 94 ILE A C 1
ATOM 720 O O . ILE A 1 94 ? 7.366 -2.280 -4.946 1.00 94.69 94 ILE A O 1
ATOM 724 N N . PHE A 1 95 ? 9.467 -2.706 -5.612 1.00 94.88 95 PHE A N 1
ATOM 725 C CA . PHE A 1 95 ? 9.904 -3.201 -4.308 1.00 94.88 95 PHE A CA 1
ATOM 726 C C . PHE A 1 95 ? 9.818 -2.123 -3.228 1.00 94.88 95 PHE A C 1
ATOM 728 O O . PHE A 1 95 ? 9.369 -2.420 -2.123 1.00 94.88 95 PHE A O 1
ATOM 735 N N . SER A 1 96 ? 10.150 -0.868 -3.548 1.00 96.12 96 SER A N 1
ATOM 736 C CA . SER A 1 96 ? 9.930 0.263 -2.640 1.00 96.12 96 SER A CA 1
ATOM 737 C C . SER A 1 96 ? 8.461 0.353 -2.198 1.00 96.12 96 SER A C 1
ATOM 739 O O . SER A 1 96 ? 8.178 0.407 -0.999 1.00 96.12 96 SER A O 1
ATOM 741 N N . ASN A 1 97 ? 7.508 0.266 -3.132 1.00 95.25 97 ASN A N 1
ATOM 742 C CA . ASN A 1 97 ? 6.077 0.278 -2.813 1.00 95.25 97 ASN A CA 1
ATOM 743 C C . ASN A 1 97 ? 5.627 -0.941 -1.992 1.00 95.25 97 ASN A C 1
ATOM 745 O O . ASN A 1 97 ? 4.852 -0.775 -1.047 1.00 95.25 97 ASN A O 1
ATOM 749 N N . ILE A 1 98 ? 6.129 -2.142 -2.298 1.00 95.94 98 ILE A N 1
ATOM 750 C CA . ILE A 1 98 ? 5.826 -3.352 -1.518 1.00 95.94 98 ILE A CA 1
ATOM 751 C C . ILE A 1 98 ? 6.306 -3.170 -0.078 1.00 95.94 98 ILE A C 1
ATOM 753 O O . ILE A 1 98 ? 5.532 -3.372 0.858 1.00 95.94 98 ILE A O 1
ATOM 757 N N . VAL A 1 99 ? 7.554 -2.727 0.109 1.00 96.62 99 VAL A N 1
ATOM 758 C CA . VAL A 1 99 ? 8.127 -2.474 1.436 1.00 96.62 99 VAL A CA 1
ATOM 759 C C . VAL A 1 99 ? 7.313 -1.425 2.181 1.00 96.62 99 VAL A C 1
ATOM 761 O O . VAL A 1 99 ? 6.968 -1.645 3.340 1.00 96.62 99 VAL A O 1
ATOM 764 N N . LYS A 1 100 ? 6.930 -0.325 1.523 1.00 97.06 100 LYS A N 1
ATOM 765 C CA . LYS A 1 100 ? 6.064 0.696 2.126 1.00 97.06 100 LYS A CA 1
ATOM 766 C C . LYS A 1 100 ? 4.765 0.087 2.643 1.00 97.06 100 LYS A C 1
ATOM 768 O O . LYS A 1 100 ? 4.397 0.317 3.793 1.00 97.06 100 LYS A O 1
ATOM 773 N N . ALA A 1 101 ? 4.068 -0.665 1.792 1.00 96.06 101 ALA A N 1
ATOM 774 C CA . ALA A 1 101 ? 2.776 -1.251 2.118 1.00 96.06 101 ALA A CA 1
ATOM 775 C C . ALA A 1 101 ? 2.898 -2.287 3.249 1.00 96.06 101 ALA A C 1
ATOM 777 O O . ALA A 1 101 ? 2.094 -2.273 4.180 1.00 96.06 101 ALA A O 1
ATOM 778 N N . MET A 1 102 ? 3.935 -3.130 3.217 1.00 96.75 102 MET A N 1
ATOM 779 C CA . MET A 1 102 ? 4.222 -4.121 4.257 1.00 96.75 102 MET A CA 1
ATOM 780 C C . MET A 1 102 ? 4.561 -3.480 5.602 1.00 96.75 102 MET A C 1
ATOM 782 O O . MET A 1 102 ? 3.951 -3.825 6.613 1.00 96.75 102 MET A O 1
ATOM 786 N N . VAL A 1 103 ? 5.517 -2.546 5.629 1.00 96.62 103 VAL A N 1
ATOM 787 C CA . VAL A 1 103 ? 5.955 -1.878 6.864 1.00 96.62 103 VAL A CA 1
ATOM 788 C C . VAL A 1 103 ? 4.788 -1.122 7.488 1.00 96.62 103 VAL A C 1
ATOM 790 O O . VAL A 1 103 ? 4.545 -1.253 8.689 1.00 96.62 103 VAL A O 1
ATOM 793 N N . LEU A 1 104 ? 4.015 -0.402 6.670 1.00 96.50 104 LEU A N 1
ATOM 794 C CA . LEU A 1 104 ? 2.852 0.339 7.139 1.00 96.50 104 LEU A CA 1
ATOM 795 C C . LEU A 1 104 ? 1.783 -0.596 7.711 1.00 96.50 104 LEU A C 1
ATOM 797 O O . LEU A 1 104 ? 1.269 -0.334 8.802 1.00 96.50 104 LEU A O 1
ATOM 801 N N . PHE A 1 105 ? 1.484 -1.697 7.015 1.00 95.69 105 PHE A N 1
ATOM 802 C CA . PHE A 1 105 ? 0.542 -2.707 7.487 1.00 95.69 105 PHE A CA 1
ATOM 803 C C . PHE A 1 105 ? 0.961 -3.271 8.846 1.00 95.69 105 PHE A C 1
ATOM 805 O O . PHE A 1 105 ? 0.189 -3.201 9.801 1.00 95.69 105 PHE A O 1
ATOM 812 N N . VAL A 1 106 ? 2.184 -3.802 8.946 1.00 95.12 106 VAL A N 1
ATOM 813 C CA . VAL A 1 106 ? 2.694 -4.447 10.165 1.00 95.12 106 VAL A CA 1
ATOM 814 C C . VAL A 1 106 ? 2.700 -3.458 11.328 1.00 95.12 106 VAL A C 1
ATOM 816 O O . VAL A 1 106 ? 2.221 -3.773 12.422 1.00 95.12 106 VAL A O 1
ATOM 819 N N . ALA A 1 107 ? 3.174 -2.235 11.088 1.00 94.31 107 ALA A N 1
ATOM 820 C CA . ALA A 1 107 ? 3.231 -1.203 12.107 1.00 94.31 107 ALA A CA 1
ATOM 821 C C . ALA A 1 107 ? 1.833 -0.810 12.609 1.00 94.31 107 ALA A C 1
ATOM 823 O O . ALA A 1 107 ? 1.600 -0.790 13.821 1.00 94.31 107 ALA A O 1
ATOM 824 N N . LEU A 1 108 ? 0.880 -0.545 11.710 1.00 94.31 108 LEU A N 1
ATOM 825 C CA . LEU A 1 108 ? -0.485 -0.181 12.098 1.00 94.31 108 LEU A CA 1
ATOM 826 C C . LEU A 1 108 ? -1.217 -1.346 12.761 1.00 94.31 108 LEU A C 1
ATOM 828 O O . LEU A 1 108 ? -1.887 -1.142 13.772 1.00 94.31 108 LEU A O 1
ATOM 832 N N . TYR A 1 109 ? -1.058 -2.564 12.242 1.00 93.06 109 TYR A N 1
ATOM 833 C CA . TYR A 1 109 ? -1.655 -3.768 12.811 1.00 93.06 109 TYR A CA 1
ATOM 834 C C . TYR A 1 109 ? -1.196 -3.990 14.258 1.00 93.06 109 TYR A C 1
ATOM 836 O O . TYR A 1 109 ? -2.029 -4.213 15.139 1.00 93.06 109 TYR A O 1
ATOM 844 N N . SER A 1 110 ? 0.103 -3.807 14.531 1.00 90.88 110 SER A N 1
ATOM 845 C CA . SER A 1 110 ? 0.661 -3.922 15.886 1.00 90.88 110 SER A CA 1
ATOM 846 C C . SER A 1 110 ? 0.052 -2.924 16.883 1.00 90.88 110 SER A C 1
ATOM 848 O O . SER A 1 110 ? -0.085 -3.229 18.068 1.00 90.88 110 SER A O 1
ATOM 850 N N . LYS A 1 111 ? -0.349 -1.731 16.418 1.00 90.62 111 LYS A N 1
ATOM 851 C CA . LYS A 1 111 ? -0.924 -0.673 17.265 1.00 90.62 111 LYS A CA 1
ATOM 852 C C . LYS A 1 111 ? -2.443 -0.742 17.370 1.00 90.62 111 LYS A C 1
ATOM 854 O O . LYS A 1 111 ? -2.985 -0.369 18.406 1.00 90.62 111 LYS A O 1
ATOM 859 N N . ALA A 1 112 ? -3.124 -1.227 16.336 1.00 87.12 112 ALA A N 1
ATOM 860 C CA . ALA A 1 112 ? -4.580 -1.281 16.286 1.00 87.12 112 ALA A CA 1
ATOM 861 C C . ALA A 1 112 ? -5.191 -2.377 17.186 1.00 87.12 112 ALA A C 1
ATOM 863 O O . ALA A 1 112 ? -6.400 -2.349 17.404 1.00 87.12 112 ALA A O 1
ATOM 864 N N . LYS A 1 113 ? -4.380 -3.312 17.719 1.00 81.94 113 LYS A N 1
ATOM 865 C CA . LYS A 1 113 ? -4.805 -4.414 18.615 1.00 81.94 113 LYS A CA 1
ATOM 866 C C . LYS A 1 113 ? -6.037 -5.166 18.084 1.00 81.94 113 LYS A C 1
ATOM 868 O O . LYS A 1 113 ? -7.030 -5.347 18.784 1.00 81.94 113 LYS A O 1
ATOM 873 N N . ILE A 1 114 ? -5.992 -5.564 16.814 1.00 80.88 114 ILE A N 1
ATOM 874 C CA . ILE A 1 114 ? -7.116 -6.223 16.142 1.00 80.88 114 ILE A CA 1
ATOM 875 C C . ILE A 1 114 ? -7.008 -7.732 16.321 1.00 80.88 114 ILE A C 1
ATOM 877 O O . ILE A 1 114 ? -5.987 -8.323 15.983 1.00 80.88 114 ILE A O 1
ATOM 881 N N . ASN A 1 115 ? -8.099 -8.361 16.756 1.00 75.81 115 ASN A N 1
ATOM 882 C CA . ASN A 1 115 ? -8.219 -9.815 16.749 1.00 75.81 115 ASN A CA 1
ATOM 883 C C . ASN A 1 115 ? -8.774 -10.287 15.400 1.00 75.81 115 ASN A C 1
ATOM 885 O O . ASN A 1 115 ? -9.828 -9.825 14.946 1.00 75.81 115 ASN A O 1
ATOM 889 N N . PHE A 1 116 ? -8.063 -11.211 14.754 1.00 72.19 116 PHE A N 1
ATOM 890 C CA . PHE A 1 116 ? -8.541 -11.883 13.552 1.00 72.19 116 PHE A CA 1
ATOM 891 C C . PHE A 1 116 ? -9.551 -12.974 13.925 1.00 72.19 116 PHE A C 1
ATOM 893 O O . PHE A 1 116 ? -9.293 -13.807 14.788 1.00 72.19 116 PHE A O 1
ATOM 900 N N . TYR A 1 117 ? -10.697 -12.982 13.243 1.00 75.56 117 TYR A N 1
ATOM 901 C CA . TYR A 1 117 ? -11.722 -14.014 13.392 1.00 75.56 117 TYR A CA 1
ATOM 902 C C . TYR A 1 117 ? -12.038 -14.615 12.026 1.00 75.56 117 TYR A C 1
ATOM 904 O O . TYR A 1 117 ? -12.267 -13.879 11.072 1.00 75.56 117 TYR A O 1
ATOM 912 N N . TRP A 1 118 ? -12.135 -15.938 11.922 1.00 67.50 118 TRP A N 1
ATOM 913 C CA . TRP A 1 118 ? -12.401 -16.595 10.633 1.00 67.50 118 TRP A CA 1
ATOM 914 C C . TRP A 1 118 ? -13.820 -16.340 10.092 1.00 67.50 118 TRP A C 1
ATOM 916 O O . TRP A 1 118 ? -14.077 -16.449 8.897 1.00 67.50 118 TRP A O 1
ATOM 926 N N . LYS A 1 119 ? -14.771 -15.985 10.967 1.00 73.06 119 LYS A N 1
AT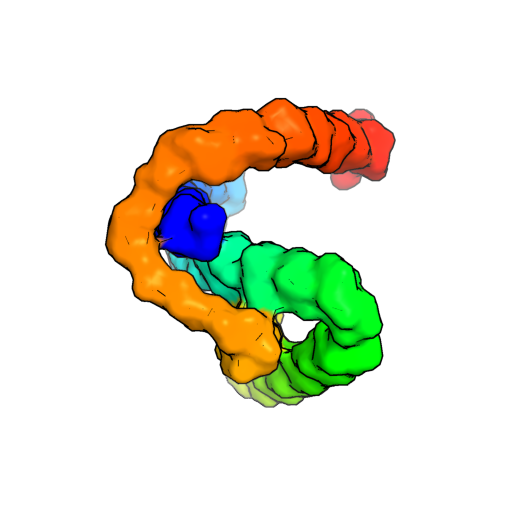OM 927 C CA . LYS A 1 119 ? -16.174 -15.767 10.592 1.00 73.06 119 LYS A CA 1
ATOM 928 C C . LYS A 1 119 ? -16.430 -14.310 10.206 1.00 73.06 119 LYS A C 1
ATOM 930 O O . LYS A 1 119 ? -16.217 -13.390 10.996 1.00 73.06 119 LYS A O 1
ATOM 935 N N . VAL A 1 120 ? -16.974 -14.103 9.008 1.00 75.81 120 VAL A N 1
ATOM 936 C CA . VAL A 1 120 ? -17.495 -12.801 8.573 1.00 75.81 120 VAL A CA 1
ATOM 937 C C . VAL A 1 120 ? -18.948 -12.668 9.030 1.00 75.81 120 VAL A C 1
ATOM 939 O O . VAL A 1 120 ? -19.817 -13.423 8.602 1.00 75.81 120 VAL A O 1
ATOM 942 N N . SER A 1 121 ? -19.233 -11.694 9.897 1.00 76.62 121 SER A N 1
ATOM 943 C CA . SER A 1 121 ? -20.609 -11.391 10.310 1.00 76.62 121 SER A CA 1
ATOM 944 C C . SER A 1 121 ? -21.353 -10.641 9.204 1.00 76.62 121 SER A C 1
ATOM 946 O O . SER A 1 121 ? -21.028 -9.485 8.923 1.00 76.62 121 SER A O 1
ATOM 948 N N . LYS A 1 122 ? -22.388 -11.265 8.617 1.00 75.31 122 LYS A N 1
ATOM 949 C CA . LYS A 1 122 ? -23.277 -10.623 7.626 1.00 75.31 122 LYS A CA 1
ATOM 950 C C . LYS A 1 122 ? -23.915 -9.333 8.166 1.00 75.31 122 LYS A C 1
ATOM 952 O O . LYS A 1 122 ? -24.030 -8.359 7.432 1.00 75.31 122 LYS A O 1
ATOM 957 N N . SER A 1 123 ? -24.234 -9.291 9.464 1.00 78.81 123 SER A N 1
ATOM 958 C CA . SER A 1 123 ? -24.772 -8.097 10.135 1.00 78.81 123 SER A CA 1
ATOM 959 C C . SER A 1 123 ? -23.783 -6.923 10.118 1.00 78.81 123 SER A C 1
ATOM 961 O O . SER A 1 123 ? -24.165 -5.786 9.852 1.00 78.81 123 SER A O 1
ATOM 963 N N . SER A 1 124 ? -22.487 -7.182 10.331 1.00 79.56 124 SER A N 1
ATOM 964 C CA . SER A 1 124 ? -21.461 -6.133 10.260 1.00 79.56 124 SER A CA 1
ATOM 965 C C . SER A 1 124 ? -21.236 -5.618 8.840 1.00 79.56 124 SER A C 1
ATOM 967 O O . SER A 1 124 ? -20.923 -4.444 8.686 1.00 79.56 124 SER A O 1
ATOM 969 N N . VAL A 1 125 ? -21.383 -6.477 7.824 1.00 81.94 125 VAL A N 1
ATOM 970 C CA . VAL A 1 125 ? -21.269 -6.077 6.413 1.00 81.94 125 VAL A CA 1
ATOM 971 C C . VAL A 1 125 ? -22.426 -5.165 6.025 1.00 81.94 125 VAL A C 1
ATOM 973 O O . VAL A 1 125 ? -22.177 -4.083 5.506 1.00 81.94 125 VAL A O 1
ATOM 976 N N . GLY A 1 126 ? -23.667 -5.542 6.353 1.00 81.62 126 GLY A N 1
ATOM 977 C CA . GLY A 1 126 ? -24.848 -4.727 6.044 1.00 81.62 126 GLY A CA 1
ATOM 978 C C . GLY A 1 126 ? -24.765 -3.306 6.609 1.00 81.62 126 GLY A C 1
ATOM 979 O O . GLY A 1 126 ? -25.077 -2.354 5.906 1.00 81.62 126 GLY A O 1
ATOM 980 N N . LYS A 1 127 ? -24.238 -3.143 7.832 1.00 83.69 127 LYS A N 1
ATOM 981 C CA . LYS A 1 127 ? -24.082 -1.826 8.481 1.00 83.69 127 LYS A CA 1
ATOM 982 C C . LYS A 1 127 ? -23.133 -0.869 7.761 1.00 83.69 127 LYS A C 1
ATOM 984 O O . LYS A 1 127 ? -23.291 0.338 7.895 1.00 83.69 127 LYS A O 1
ATOM 989 N N . ILE A 1 128 ? -22.121 -1.389 7.067 1.00 85.62 128 ILE A N 1
ATOM 990 C CA . ILE A 1 128 ? -21.114 -0.562 6.384 1.00 85.62 128 ILE A CA 1
ATOM 991 C C . ILE A 1 128 ? -21.306 -0.536 4.869 1.00 85.62 128 ILE A C 1
ATOM 993 O O . ILE A 1 128 ? -20.678 0.279 4.205 1.00 85.62 128 ILE A O 1
ATOM 997 N N . PHE A 1 129 ? -22.150 -1.412 4.316 1.00 87.12 129 PHE A N 1
ATOM 998 C CA . PHE A 1 129 ? -22.247 -1.622 2.875 1.00 87.12 129 PHE A CA 1
ATOM 999 C C . PHE A 1 129 ? -22.708 -0.373 2.126 1.00 87.12 129 PHE A C 1
ATOM 1001 O O . PHE A 1 129 ? -22.064 -0.002 1.150 1.00 87.12 129 PHE A O 1
ATOM 1008 N N . GLU A 1 130 ? -23.765 0.302 2.587 1.00 89.62 130 GLU A N 1
ATOM 1009 C CA . GLU A 1 130 ? -24.227 1.539 1.944 1.00 89.62 130 GLU A CA 1
ATOM 1010 C C . GLU A 1 130 ? -23.140 2.609 1.964 1.00 89.62 130 GLU A C 1
ATOM 1012 O O . GLU A 1 130 ? -22.795 3.152 0.916 1.00 89.62 130 GLU A O 1
ATOM 1017 N N . PHE A 1 131 ? -22.523 2.840 3.126 1.00 88.44 131 PHE A N 1
ATOM 1018 C CA . PHE A 1 131 ? -21.424 3.792 3.256 1.00 88.44 131 PHE A CA 1
ATOM 1019 C C . PHE A 1 131 ? -20.256 3.452 2.317 1.00 88.44 131 PHE A C 1
ATOM 1021 O O . PHE A 1 131 ? -19.781 4.310 1.577 1.00 88.44 131 PHE A O 1
ATOM 1028 N N . SER A 1 132 ? -19.818 2.190 2.289 1.00 89.38 132 SER A N 1
ATOM 1029 C CA . SER A 1 132 ? -18.741 1.732 1.408 1.00 89.38 132 SER A CA 1
ATOM 1030 C C . SER A 1 132 ? -19.107 1.830 -0.073 1.00 89.38 132 SER A C 1
ATOM 1032 O O . SER A 1 132 ? -18.250 2.193 -0.874 1.00 89.38 132 SER A O 1
ATOM 1034 N N . LYS A 1 133 ? -20.362 1.553 -0.447 1.00 92.00 133 LYS A N 1
ATOM 1035 C CA . LYS A 1 133 ? -20.862 1.687 -1.821 1.00 92.00 133 LYS A CA 1
ATOM 1036 C C . LYS A 1 133 ? -20.836 3.146 -2.270 1.00 92.00 133 LYS A C 1
ATOM 1038 O O . LYS A 1 133 ? -20.308 3.431 -3.342 1.00 92.00 133 LYS A O 1
ATOM 1043 N N . PHE A 1 134 ? -21.362 4.060 -1.455 1.00 93.88 134 PHE A N 1
ATOM 1044 C CA . PHE A 1 134 ? -21.316 5.492 -1.751 1.00 93.88 134 PHE A CA 1
ATOM 1045 C C . PHE A 1 134 ? -19.876 5.992 -1.845 1.00 93.88 134 PHE A C 1
ATOM 1047 O O . PHE A 1 134 ? -19.531 6.651 -2.821 1.00 93.88 134 PHE A O 1
ATOM 1054 N N . GLN A 1 135 ? -19.014 5.611 -0.898 1.00 93.31 135 GLN A N 1
ATOM 1055 C CA . GLN A 1 135 ? -17.605 5.991 -0.924 1.00 93.31 135 GLN A CA 1
ATOM 1056 C C . GLN A 1 135 ? -16.902 5.462 -2.179 1.00 93.31 135 GLN A C 1
ATOM 1058 O O . GLN A 1 135 ? -16.152 6.198 -2.815 1.00 93.31 135 GLN A O 1
ATOM 1063 N N . PHE A 1 136 ? -17.146 4.210 -2.569 1.00 92.00 136 PHE A N 1
ATOM 1064 C CA . PHE A 1 136 ? -16.580 3.638 -3.788 1.00 92.00 136 PHE A CA 1
ATOM 1065 C C . PHE A 1 136 ? -17.027 4.410 -5.034 1.00 92.00 136 PHE A C 1
ATOM 1067 O O . PHE A 1 136 ? -16.178 4.867 -5.794 1.00 92.00 136 PHE A O 1
ATOM 1074 N N . LEU A 1 137 ? -18.337 4.609 -5.214 1.00 94.50 137 LEU A N 1
ATOM 1075 C CA . LEU A 1 137 ? -18.888 5.320 -6.372 1.00 94.50 137 LEU A CA 1
ATOM 1076 C C . LEU A 1 137 ? -18.407 6.771 -6.434 1.00 94.50 137 LEU A C 1
ATOM 1078 O O . LEU A 1 137 ? -18.071 7.257 -7.509 1.00 94.50 137 LEU A O 1
ATOM 1082 N N . PHE A 1 138 ? -18.313 7.441 -5.286 1.00 94.25 138 PHE A N 1
ATOM 1083 C CA . PHE A 1 138 ? -17.783 8.795 -5.206 1.00 94.25 138 PHE A CA 1
ATOM 1084 C C . PHE A 1 138 ? -16.309 8.855 -5.622 1.00 94.25 138 PHE A C 1
ATOM 1086 O O . PHE A 1 138 ? -15.941 9.700 -6.433 1.00 94.25 138 PHE A O 1
ATOM 1093 N N . ASN A 1 139 ? -15.462 7.946 -5.123 1.00 93.00 139 ASN A N 1
ATOM 1094 C CA . ASN A 1 139 ? -14.049 7.903 -5.517 1.00 93.00 139 ASN A CA 1
ATOM 1095 C C . ASN A 1 139 ? -13.874 7.521 -6.991 1.00 93.00 139 ASN A C 1
ATOM 1097 O O . ASN A 1 139 ? -13.024 8.097 -7.665 1.00 93.00 139 ASN A O 1
ATOM 1101 N N . PHE A 1 140 ? -14.693 6.598 -7.495 1.00 93.06 140 PHE A N 1
ATOM 1102 C CA . PHE A 1 140 ? -14.719 6.229 -8.907 1.00 93.06 140 PHE A CA 1
ATOM 1103 C C . PHE A 1 140 ? -15.076 7.438 -9.777 1.00 93.06 140 PHE A C 1
ATOM 1105 O O . PHE A 1 140 ? -14.323 7.787 -10.681 1.00 93.06 140 PHE A O 1
ATOM 1112 N N . TRP A 1 141 ? -16.165 8.138 -9.455 1.00 93.56 141 TRP A N 1
ATOM 1113 C CA . TRP A 1 141 ? -16.576 9.338 -10.181 1.00 93.56 141 TRP A CA 1
ATOM 1114 C C . TRP A 1 141 ? -15.516 10.440 -10.119 1.00 93.56 141 TRP A C 1
ATOM 1116 O O . TRP A 1 141 ? -15.173 11.029 -11.139 1.00 93.56 141 TRP A O 1
ATOM 1126 N N . ASN A 1 142 ? -14.952 10.689 -8.936 1.00 93.31 142 ASN A N 1
ATOM 1127 C CA . ASN A 1 142 ? -13.921 11.705 -8.741 1.00 93.31 142 ASN A CA 1
ATOM 1128 C C . ASN A 1 142 ? -12.638 11.382 -9.526 1.00 93.31 142 ASN A C 1
ATOM 1130 O O . ASN A 1 142 ? -11.995 12.284 -10.056 1.00 93.31 142 ASN A O 1
ATOM 1134 N N . TYR A 1 143 ? -12.278 10.101 -9.657 1.00 90.12 143 TYR A N 1
ATOM 1135 C CA . TYR A 1 143 ? -11.167 9.695 -10.514 1.00 90.12 143 TYR A CA 1
ATOM 1136 C C . TYR A 1 143 ? -11.411 10.102 -11.969 1.00 90.12 143 TYR A C 1
ATOM 1138 O O . TYR A 1 143 ? -10.545 10.740 -12.563 1.00 90.12 143 TYR A O 1
ATOM 1146 N N . PHE A 1 144 ? -12.592 9.817 -12.523 1.00 90.31 144 PHE A N 1
ATOM 1147 C CA . PHE A 1 144 ? -12.924 10.252 -13.880 1.00 90.31 144 PHE A CA 1
ATOM 1148 C C . PHE A 1 144 ? -12.977 11.772 -13.986 1.00 90.31 144 PHE A C 1
ATOM 1150 O O . PHE A 1 144 ? -12.300 12.323 -14.838 1.00 90.31 144 PHE A O 1
ATOM 1157 N N . ALA A 1 145 ? -13.671 12.465 -13.083 1.00 90.44 145 ALA A N 1
ATOM 1158 C CA . ALA A 1 145 ? -13.784 13.923 -13.119 1.00 90.44 145 ALA A CA 1
ATOM 1159 C C . ALA A 1 145 ? -12.420 14.639 -13.126 1.00 90.44 145 ALA A C 1
ATOM 1161 O O . ALA A 1 145 ? -12.279 15.670 -13.770 1.00 90.44 145 ALA A O 1
ATOM 1162 N N . ARG A 1 146 ? -11.408 14.088 -12.440 1.00 88.44 146 ARG A N 1
ATOM 1163 C CA . ARG A 1 146 ? -10.056 14.671 -12.384 1.00 88.44 146 ARG A CA 1
ATOM 1164 C C . ARG A 1 146 ? -9.135 14.255 -13.529 1.00 88.44 146 ARG A C 1
ATOM 1166 O O . ARG A 1 146 ? -8.128 14.920 -13.735 1.00 88.44 146 ARG A O 1
ATOM 1173 N N . ASN A 1 147 ? -9.428 13.154 -14.219 1.00 90.75 147 ASN A N 1
ATOM 1174 C CA . ASN A 1 147 ? -8.570 12.605 -15.277 1.00 90.75 147 ASN A CA 1
ATOM 1175 C C . ASN A 1 147 ? -9.234 12.629 -16.662 1.00 90.75 147 ASN A C 1
ATOM 1177 O O . ASN A 1 147 ? -8.606 12.225 -17.637 1.00 90.75 147 ASN A O 1
ATOM 1181 N N . LEU A 1 148 ? -10.482 13.097 -16.767 1.00 88.06 148 LEU A N 1
ATOM 1182 C CA . LEU A 1 148 ? -11.209 13.181 -18.032 1.00 88.06 148 LEU A CA 1
ATOM 1183 C C . LEU A 1 148 ? -10.502 14.126 -19.004 1.00 88.06 148 LEU A C 1
ATOM 1185 O O . LEU A 1 148 ? -10.429 13.812 -20.184 1.00 88.06 148 LEU A O 1
ATOM 1189 N N . ASP A 1 149 ? -9.908 15.211 -18.505 1.00 86.56 149 ASP A N 1
ATOM 1190 C CA . ASP A 1 149 ? -9.135 16.140 -19.332 1.00 86.56 149 ASP A CA 1
ATOM 1191 C C . ASP A 1 149 ? -7.924 15.444 -19.980 1.00 86.56 149 ASP A C 1
ATOM 1193 O O . ASP A 1 149 ? -7.707 15.589 -21.180 1.00 86.56 149 ASP A O 1
ATOM 1197 N N . ASN A 1 150 ? -7.198 14.603 -19.233 1.00 83.69 150 ASN A N 1
ATOM 1198 C CA . ASN A 1 150 ? -6.090 13.796 -19.771 1.00 83.69 150 ASN A CA 1
ATOM 1199 C C . ASN A 1 150 ? -6.594 12.794 -20.829 1.00 83.69 150 ASN A C 1
ATOM 1201 O O . ASN A 1 150 ? -6.028 12.665 -21.916 1.00 83.69 150 ASN A O 1
ATOM 1205 N N . LEU A 1 151 ? -7.732 12.141 -20.556 1.00 80.75 151 LEU A N 1
ATOM 1206 C CA . LEU A 1 151 ? -8.357 11.205 -21.494 1.00 80.75 151 LEU A CA 1
ATOM 1207 C C . LEU A 1 151 ? -8.784 11.895 -22.805 1.00 80.75 151 LEU A C 1
ATOM 1209 O O . LEU A 1 151 ? -8.611 11.329 -23.881 1.00 80.75 151 LEU A O 1
ATOM 1213 N N . LEU A 1 152 ? -9.336 13.109 -22.716 1.00 81.25 152 LEU A N 1
ATOM 1214 C CA . LEU A 1 152 ? -9.842 13.881 -23.855 1.00 81.25 152 LEU A CA 1
ATOM 1215 C C . LEU A 1 152 ? -8.724 14.505 -24.694 1.00 81.25 152 LEU A C 1
ATOM 1217 O O . LEU A 1 152 ? -8.858 14.603 -25.911 1.00 81.25 152 LEU A O 1
ATOM 1221 N N . ILE A 1 153 ? -7.622 14.912 -24.062 1.00 83.19 153 ILE A N 1
ATOM 1222 C CA . ILE A 1 153 ? -6.454 15.481 -24.751 1.00 83.19 153 ILE A CA 1
ATOM 1223 C C . ILE A 1 153 ? -5.586 14.368 -25.379 1.00 83.19 153 ILE A C 1
ATOM 1225 O O . ILE A 1 153 ? -4.722 14.646 -26.212 1.00 83.19 153 ILE A O 1
ATOM 1229 N N . GLY A 1 154 ? -5.853 13.096 -25.055 1.00 66.88 154 GLY A N 1
ATOM 1230 C CA . GLY A 1 154 ? -5.173 11.938 -25.641 1.00 66.88 154 GLY A CA 1
ATOM 1231 C C . GLY A 1 154 ? -3.760 11.712 -25.098 1.00 66.88 154 GLY A C 1
ATOM 1232 O O . GLY A 1 154 ? -2.933 11.106 -25.783 1.00 66.88 154 GLY A O 1
ATOM 1233 N N . ARG A 1 155 ? -3.471 12.211 -23.890 1.00 51.59 155 ARG A N 1
ATOM 1234 C CA . ARG A 1 155 ? -2.222 11.990 -23.150 1.00 51.59 155 ARG A CA 1
ATOM 1235 C C . ARG A 1 155 ? -2.497 11.737 -21.677 1.00 51.59 155 ARG A C 1
ATOM 1237 O O . ARG A 1 155 ? -3.125 12.611 -21.045 1.00 51.59 155 ARG A O 1
#

Sequence (155 aa):
IFSLTIYSGIVLSCIFALLGYPMGVLYGETIYVSLFPLLGLCVLFYTITIVPQAILMKTMNFKIVNFLTIFSNIASGLVGVILAVSHFGVYSLIFSNIVKAMVLFVALYSKAKINFYWKVSKSSVGKIFEFSKFQFLFNFWNYFARNLDNLLIGR

pLDDT: mean 90.84, std 6.89, range [51.59, 97.69]

Foldseek 3Di:
DLLVLQVVLLVQLVVQLVVLVVVCVVVVHNVSNVLRNLVSLLSSLQSSLVVLLVLCVVVVVVVQLVVQLVVLLVQLVVQLVVVVVVVVPPVSNSSSSSSSSVSSSVSSCVVSVDDDDNDDDPVVCVVCVVVVVVVVVVVVVVVCVVCVVVVVVVD

Radius of gyration: 17.83 Å; chains: 1; bounding box: 47×33×45 Å

Secondary structure (DSSP, 8-state):
-HHHHHHHHHHHHHHHHHTHHHHHHHHT-THHHHHHHHHHHHHHHHHHHHHHHHHHHHTT-HHHHHHHHHHHHHHHHHHHHHHHHTT-THHHHHHHHHHHHHHHHHHHHHHHTPPP-S---HHHHHHHHHHHHHHHHHHHHHHHHHHHHHHHHT-